Protein AF-A0A392SH49-F1 (afdb_monomer_lite)

pLDDT: mean 77.81, std 8.95, range [39.31, 88.12]

Foldseek 3Di:
DVCCLAVNAQDAPPPGDPVSVVSRVVSVVVQVVLLVLCVVLDDPVLVVVQPDSPTNNSSLVSLCVVPVPDDPVSVVSNVVSVVSSVCSVVVVD

Structure (mmCIF, N/CA/C/O backbone):
data_AF-A0A392SH49-F1
#
_entry.id   AF-A0A392SH49-F1
#
loop_
_atom_site.group_PDB
_atom_site.id
_atom_site.type_symbol
_atom_site.label_atom_id
_atom_site.label_alt_id
_atom_site.label_comp_id
_atom_site.label_asym_id
_atom_site.label_entity_id
_atom_site.label_seq_id
_atom_site.pdbx_PDB_ins_code
_atom_site.Cartn_x
_atom_site.Cartn_y
_atom_site.Cartn_z
_atom_site.occupancy
_atom_site.B_iso_or_equiv
_atom_site.auth_seq_id
_atom_site.auth_comp_id
_atom_site.auth_asym_id
_atom_site.auth_atom_id
_atom_site.pdbx_PDB_model_num
ATOM 1 N N . TYR A 1 1 ? 5.849 6.964 -3.403 1.00 62.03 1 TYR A N 1
ATOM 2 C CA . TYR A 1 1 ? 5.126 5.882 -2.704 1.00 62.03 1 TYR A CA 1
ATOM 3 C C . TYR A 1 1 ? 3.611 6.092 -2.660 1.00 62.03 1 TYR A C 1
ATOM 5 O O . TYR A 1 1 ? 2.919 5.213 -3.150 1.00 62.03 1 TYR A O 1
ATOM 13 N N . TRP A 1 2 ? 3.075 7.237 -2.200 1.00 65.25 2 TRP A N 1
ATOM 14 C CA . TRP A 1 2 ? 1.612 7.496 -2.204 1.00 65.25 2 TRP A CA 1
ATOM 15 C C . TRP A 1 2 ? 0.952 7.349 -3.587 1.00 65.25 2 TRP A C 1
ATOM 17 O O . TRP A 1 2 ? -0.126 6.779 -3.714 1.00 65.25 2 TRP A O 1
ATOM 27 N N . GLY A 1 3 ? 1.667 7.743 -4.647 1.00 66.19 3 GLY A N 1
ATOM 28 C CA . GLY A 1 3 ? 1.216 7.542 -6.023 1.00 66.19 3 GLY A CA 1
ATOM 29 C C . GLY A 1 3 ? 0.894 6.085 -6.384 1.00 66.19 3 GLY A C 1
ATOM 30 O O . GLY A 1 3 ? 0.012 5.886 -7.204 1.00 66.19 3 GLY A O 1
ATOM 31 N N . LEU A 1 4 ? 1.520 5.080 -5.754 1.00 69.44 4 LEU A N 1
ATOM 32 C CA . LEU A 1 4 ? 1.220 3.657 -5.995 1.00 69.44 4 LEU A CA 1
ATOM 33 C C . LEU A 1 4 ? -0.066 3.211 -5.298 1.00 69.44 4 LEU A C 1
ATOM 35 O O . LEU A 1 4 ? -0.784 2.360 -5.810 1.00 69.44 4 LEU A O 1
ATOM 39 N N . ILE A 1 5 ? -0.378 3.814 -4.151 1.00 66.88 5 ILE A N 1
ATOM 40 C CA . ILE A 1 5 ? -1.627 3.562 -3.429 1.00 66.88 5 ILE A CA 1
ATOM 41 C C . ILE A 1 5 ? -2.819 4.145 -4.196 1.00 66.88 5 ILE A C 1
ATOM 43 O O . ILE A 1 5 ? -3.877 3.525 -4.243 1.00 66.88 5 ILE A O 1
ATOM 47 N N . GLU A 1 6 ? -2.659 5.315 -4.822 1.00 67.19 6 GLU A N 1
ATOM 48 C CA . GLU A 1 6 ? -3.750 5.961 -5.566 1.00 67.19 6 GLU A CA 1
ATOM 49 C C . GLU A 1 6 ? -3.839 5.519 -7.030 1.00 67.19 6 GLU A C 1
ATOM 51 O O . GLU A 1 6 ? -4.936 5.273 -7.529 1.00 67.19 6 GLU A O 1
ATOM 56 N N . ASN A 1 7 ? -2.702 5.379 -7.716 1.00 72.44 7 ASN A N 1
ATOM 57 C CA . ASN A 1 7 ? -2.656 5.123 -9.160 1.00 72.44 7 ASN A CA 1
ATOM 58 C C . ASN A 1 7 ? -2.324 3.663 -9.505 1.00 72.44 7 ASN A C 1
ATOM 60 O O . ASN A 1 7 ? -2.597 3.236 -10.622 1.00 72.44 7 ASN A O 1
ATOM 64 N N . GLY A 1 8 ? -1.817 2.875 -8.551 1.00 74.62 8 GLY A N 1
ATOM 65 C CA . GLY A 1 8 ? -1.415 1.485 -8.773 1.00 74.62 8 GLY A CA 1
ATOM 66 C C . GLY A 1 8 ? 0.019 1.343 -9.284 1.00 74.62 8 GLY A C 1
ATOM 67 O O . GLY A 1 8 ? 0.779 2.310 -9.353 1.00 74.62 8 GLY A O 1
ATOM 68 N N . VAL A 1 9 ? 0.396 0.107 -9.610 1.00 78.56 9 VAL A N 1
ATOM 69 C CA . VAL A 1 9 ? 1.731 -0.242 -10.113 1.00 78.56 9 VAL A CA 1
ATOM 70 C C . VAL A 1 9 ? 1.846 0.092 -11.597 1.00 78.56 9 VAL A C 1
ATOM 72 O O . VAL A 1 9 ? 0.941 -0.194 -12.378 1.00 78.56 9 VAL A O 1
ATOM 75 N N . VAL A 1 10 ? 2.983 0.657 -12.006 1.00 80.44 10 VAL A N 1
ATOM 76 C CA . VAL A 1 10 ? 3.292 0.874 -13.422 1.00 80.44 10 VAL A CA 1
ATOM 77 C C . VAL A 1 10 ? 3.566 -0.475 -14.080 1.00 80.44 10 VAL A C 1
ATOM 79 O O . VAL A 1 10 ? 4.507 -1.181 -13.719 1.00 80.44 10 VAL A O 1
ATOM 82 N N . THR A 1 11 ? 2.755 -0.842 -15.069 1.00 79.00 11 THR A N 1
ATOM 83 C CA . THR A 1 11 ? 2.944 -2.064 -15.857 1.00 79.00 11 THR A CA 1
ATOM 84 C C . THR A 1 11 ? 3.641 -1.750 -17.174 1.00 79.00 11 THR A C 1
ATOM 86 O O . THR A 1 11 ? 3.214 -0.861 -17.910 1.00 79.00 11 THR A O 1
ATOM 89 N N . ALA A 1 12 ? 4.688 -2.505 -17.502 1.00 81.56 12 ALA A N 1
ATOM 90 C CA . ALA A 1 12 ? 5.363 -2.380 -18.787 1.00 81.56 12 ALA A CA 1
ATOM 91 C C . ALA A 1 12 ? 4.469 -2.916 -19.931 1.00 81.56 12 ALA A C 1
ATOM 93 O O . ALA A 1 12 ? 3.921 -4.013 -19.793 1.00 81.56 12 ALA A O 1
ATOM 94 N N . PRO A 1 13 ? 4.323 -2.192 -21.059 1.00 80.19 13 PRO A N 1
ATOM 95 C CA . PRO A 1 13 ? 3.622 -2.703 -22.240 1.00 80.19 13 PRO A CA 1
ATOM 96 C C . PRO A 1 13 ? 4.363 -3.896 -22.874 1.00 80.19 13 PRO A C 1
ATOM 98 O O . PRO A 1 13 ? 5.557 -4.091 -22.655 1.00 80.19 13 PRO A O 1
ATOM 101 N N . ALA A 1 14 ? 3.677 -4.693 -23.701 1.00 77.38 14 ALA A N 1
ATOM 102 C CA . ALA A 1 14 ? 4.245 -5.913 -24.300 1.00 77.38 14 ALA A CA 1
ATOM 103 C C . ALA A 1 14 ? 5.531 -5.662 -25.123 1.00 77.38 14 ALA A C 1
ATOM 105 O O . ALA A 1 14 ? 6.435 -6.493 -25.165 1.00 77.38 14 ALA A O 1
ATOM 106 N N . ASN A 1 15 ? 5.637 -4.483 -25.730 1.00 85.88 15 ASN A N 1
ATOM 107 C CA . ASN A 1 15 ? 6.761 -3.985 -26.522 1.00 85.88 15 ASN A CA 1
ATOM 108 C C . ASN A 1 15 ? 7.663 -3.004 -25.744 1.00 85.88 15 ASN A C 1
ATOM 110 O O . ASN A 1 15 ? 8.330 -2.166 -26.347 1.00 85.88 15 ASN A O 1
ATOM 114 N N . ALA A 1 16 ? 7.685 -3.097 -24.410 1.00 83.62 16 ALA A N 1
ATOM 115 C CA . ALA A 1 16 ? 8.445 -2.191 -23.556 1.00 83.62 16 ALA A CA 1
ATOM 116 C C . ALA A 1 16 ? 9.958 -2.221 -23.816 1.00 83.62 16 ALA A C 1
ATOM 118 O O . ALA A 1 16 ? 10.563 -3.302 -23.875 1.00 83.62 16 ALA A O 1
ATOM 119 N N . THR A 1 17 ? 10.565 -1.031 -23.857 1.00 88.12 17 THR A N 1
ATOM 120 C CA . THR A 1 17 ? 12.022 -0.841 -23.828 1.00 88.12 17 THR A CA 1
ATOM 121 C C . THR A 1 17 ? 12.612 -1.269 -22.482 1.00 88.12 17 THR A C 1
ATOM 123 O O . THR A 1 17 ? 11.900 -1.425 -21.486 1.00 88.12 17 THR A O 1
ATOM 126 N N . ALA A 1 18 ? 13.934 -1.469 -22.433 1.00 86.75 18 ALA A N 1
ATOM 127 C C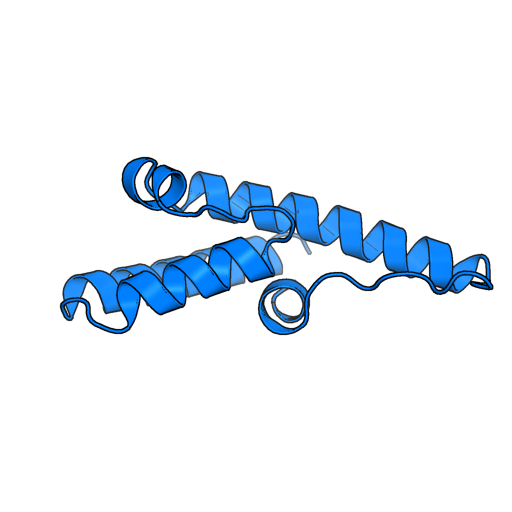A . ALA A 1 18 ? 14.632 -1.859 -21.205 1.00 86.75 18 ALA A CA 1
ATOM 128 C C . ALA A 1 18 ? 14.366 -0.875 -20.049 1.00 86.75 18 ALA A C 1
ATOM 130 O O . ALA A 1 18 ? 14.111 -1.300 -18.925 1.00 86.75 18 ALA A O 1
ATOM 131 N N . GLU A 1 19 ? 14.325 0.425 -20.348 1.00 86.25 19 GLU A N 1
ATOM 132 C CA . GLU A 1 19 ? 14.014 1.491 -19.388 1.00 86.25 19 GLU A CA 1
ATOM 133 C C . GLU A 1 19 ? 12.582 1.382 -18.843 1.00 86.25 19 GLU A C 1
ATOM 135 O O . GLU A 1 19 ? 12.363 1.479 -17.638 1.00 86.25 19 GLU A O 1
ATOM 140 N N . GLN A 1 20 ? 11.598 1.099 -19.703 1.00 83.06 20 GLN A N 1
ATOM 141 C CA . GLN A 1 20 ? 10.203 0.913 -19.286 1.00 83.06 20 GLN A CA 1
ATOM 142 C C . GLN A 1 20 ? 10.015 -0.342 -18.425 1.00 83.06 20 GLN A C 1
ATOM 144 O O . GLN A 1 20 ? 9.223 -0.332 -17.481 1.00 83.06 20 GLN A O 1
ATOM 149 N N . ARG A 1 21 ? 10.749 -1.421 -18.723 1.00 85.69 21 ARG A N 1
ATOM 150 C CA . ARG A 1 21 ? 10.753 -2.632 -17.888 1.00 85.69 21 ARG A CA 1
ATOM 151 C C . ARG A 1 21 ? 11.378 -2.363 -16.527 1.00 85.69 21 ARG A C 1
ATOM 153 O O . ARG A 1 21 ? 10.807 -2.783 -15.528 1.00 85.69 21 ARG A O 1
ATOM 160 N N . TRP A 1 22 ? 12.497 -1.639 -16.492 1.00 86.00 22 TRP A N 1
ATOM 161 C CA . TRP A 1 22 ? 13.149 -1.255 -15.243 1.00 86.00 22 TRP A CA 1
ATOM 162 C C . TRP A 1 22 ? 12.225 -0.403 -14.368 1.00 86.00 22 TRP A C 1
ATOM 164 O O . TRP A 1 22 ? 12.026 -0.738 -13.207 1.0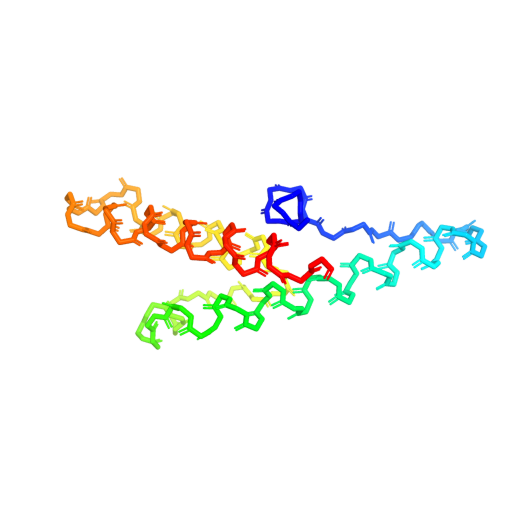0 86.00 22 TRP A O 1
ATOM 174 N N . LEU A 1 23 ? 11.562 0.612 -14.933 1.00 82.81 23 LEU A N 1
ATOM 175 C CA . LEU A 1 23 ? 10.588 1.437 -14.204 1.00 82.81 23 LEU A CA 1
ATOM 176 C C . LEU A 1 23 ? 9.408 0.622 -13.653 1.00 82.81 23 LEU A C 1
ATOM 178 O O . LEU A 1 23 ? 8.953 0.870 -12.536 1.00 82.81 23 LEU A O 1
ATOM 182 N N . ALA A 1 24 ? 8.905 -0.352 -14.415 1.00 84.50 24 ALA A N 1
ATOM 183 C CA . ALA A 1 24 ? 7.837 -1.235 -13.953 1.00 84.50 24 ALA A CA 1
ATOM 184 C C . ALA A 1 24 ? 8.297 -2.152 -12.808 1.00 84.50 24 ALA A C 1
ATOM 186 O O . ALA A 1 24 ? 7.546 -2.377 -11.859 1.00 84.50 24 ALA A O 1
ATOM 187 N N . ASP A 1 25 ? 9.527 -2.663 -12.869 1.00 84.94 25 ASP A N 1
ATOM 188 C CA . ASP A 1 25 ? 10.106 -3.484 -11.804 1.00 84.94 25 ASP A CA 1
ATOM 189 C C . ASP A 1 25 ? 10.351 -2.662 -10.529 1.00 84.94 25 ASP A C 1
ATOM 191 O O . ASP A 1 25 ? 9.938 -3.052 -9.439 1.00 84.94 25 ASP A O 1
ATOM 195 N N . GLU A 1 26 ? 10.888 -1.450 -10.680 1.00 85.12 26 GLU A N 1
ATOM 196 C CA . GLU A 1 26 ? 11.071 -0.479 -9.597 1.00 85.12 26 GLU A CA 1
ATOM 197 C C . GLU A 1 26 ? 9.723 -0.128 -8.944 1.00 85.12 26 GLU A C 1
ATOM 199 O O . GLU A 1 26 ? 9.582 -0.123 -7.719 1.00 85.12 26 GLU A O 1
ATOM 204 N N . SER A 1 27 ? 8.682 0.063 -9.760 1.00 83.00 27 SER A N 1
ATOM 205 C CA . SER A 1 27 ? 7.318 0.293 -9.286 1.00 83.00 27 SER A CA 1
ATOM 206 C C . SER A 1 27 ? 6.750 -0.907 -8.519 1.00 83.00 27 SER A C 1
ATOM 208 O O . SER A 1 27 ? 6.110 -0.696 -7.486 1.00 83.00 27 SER A O 1
ATOM 210 N N . LYS A 1 28 ? 7.005 -2.145 -8.966 1.00 85.38 28 LYS A N 1
ATOM 211 C CA . LYS A 1 28 ? 6.611 -3.375 -8.253 1.00 85.38 28 LYS A CA 1
ATOM 212 C C . LYS A 1 28 ? 7.354 -3.536 -6.931 1.00 85.38 28 LYS A C 1
ATOM 214 O O . LYS A 1 28 ? 6.736 -3.877 -5.927 1.00 85.38 28 LYS A O 1
ATOM 219 N N . LEU A 1 29 ? 8.658 -3.265 -6.904 1.00 85.69 29 LEU A N 1
ATOM 220 C CA . LEU A 1 29 ? 9.459 -3.314 -5.680 1.00 85.69 29 LEU A CA 1
ATOM 221 C C . LEU A 1 29 ? 8.944 -2.315 -4.644 1.00 85.69 29 LEU A C 1
ATOM 223 O O . LEU A 1 29 ? 8.767 -2.660 -3.474 1.00 85.69 29 LEU A O 1
ATOM 227 N N . ARG A 1 30 ? 8.635 -1.091 -5.078 1.00 82.56 30 ARG A N 1
ATOM 228 C CA . ARG A 1 30 ? 8.007 -0.094 -4.208 1.00 82.56 30 ARG A CA 1
ATOM 229 C C . ARG A 1 30 ? 6.629 -0.547 -3.731 1.00 82.56 30 ARG A C 1
ATOM 231 O O . ARG A 1 30 ? 6.331 -0.366 -2.557 1.00 82.56 30 ARG A O 1
ATOM 238 N N . ASP A 1 31 ? 5.809 -1.150 -4.590 1.00 83.88 31 ASP A N 1
ATOM 239 C CA . ASP A 1 31 ? 4.504 -1.692 -4.189 1.00 83.88 31 ASP A CA 1
ATOM 240 C C . ASP A 1 31 ? 4.640 -2.779 -3.120 1.00 83.88 31 ASP A C 1
ATOM 242 O O . ASP A 1 31 ? 3.939 -2.731 -2.117 1.00 83.88 31 ASP A O 1
ATOM 246 N N . LEU A 1 32 ? 5.606 -3.690 -3.243 1.00 86.25 32 LEU A N 1
ATOM 247 C CA . LEU A 1 32 ? 5.862 -4.706 -2.217 1.00 86.25 32 LEU A CA 1
ATOM 248 C C . LEU A 1 32 ? 6.197 -4.094 -0.851 1.00 86.25 32 LEU A C 1
ATOM 250 O O . LEU A 1 32 ? 5.686 -4.566 0.168 1.00 86.25 32 LEU A O 1
ATOM 254 N N . LYS A 1 33 ? 7.007 -3.029 -0.821 1.00 83.12 33 LYS A N 1
ATOM 255 C CA . LYS A 1 33 ? 7.299 -2.292 0.419 1.00 83.12 33 LYS A CA 1
ATOM 256 C C . LYS A 1 33 ? 6.031 -1.694 1.021 1.00 83.12 33 LYS A C 1
ATOM 258 O O . LYS A 1 33 ? 5.761 -1.879 2.205 1.00 83.12 33 LYS A O 1
ATOM 263 N N . VAL A 1 34 ? 5.213 -1.049 0.191 1.00 81.56 34 VAL A N 1
ATOM 264 C CA . VAL A 1 34 ? 3.936 -0.467 0.616 1.00 81.56 34 VAL A CA 1
ATOM 265 C C . VAL A 1 34 ? 2.985 -1.534 1.161 1.00 81.56 34 VAL A C 1
ATOM 267 O O . VAL A 1 34 ? 2.410 -1.339 2.232 1.00 81.56 34 VAL A O 1
ATOM 270 N N . LYS A 1 35 ? 2.850 -2.679 0.482 1.00 85.75 35 LYS A N 1
ATOM 271 C CA . LYS A 1 35 ? 2.044 -3.812 0.959 1.00 85.75 35 LYS A CA 1
ATOM 272 C C . LYS A 1 35 ? 2.523 -4.302 2.316 1.00 85.75 35 LYS A C 1
ATOM 274 O O . LYS A 1 35 ? 1.694 -4.562 3.181 1.00 85.75 35 LYS A O 1
ATOM 279 N N . ASN A 1 36 ? 3.837 -4.411 2.514 1.00 84.56 36 ASN A N 1
ATOM 280 C CA . ASN A 1 36 ? 4.401 -4.820 3.797 1.00 84.56 36 ASN A CA 1
ATOM 281 C C . ASN A 1 36 ? 3.990 -3.849 4.914 1.00 84.56 36 ASN A C 1
ATOM 283 O O . ASN A 1 36 ? 3.437 -4.290 5.918 1.00 84.56 36 ASN A O 1
ATOM 287 N N . CYS A 1 37 ? 4.147 -2.539 4.697 1.00 78.62 37 CYS A N 1
ATOM 288 C CA . CYS A 1 37 ? 3.696 -1.524 5.651 1.00 78.62 37 CYS A CA 1
ATOM 289 C C . CYS A 1 37 ? 2.191 -1.632 5.935 1.00 78.62 37 CYS A C 1
ATOM 291 O O . CYS A 1 37 ? 1.786 -1.656 7.092 1.00 78.62 37 CYS A O 1
ATOM 293 N N . LEU A 1 38 ? 1.359 -1.772 4.898 1.00 79.25 38 LEU A N 1
ATOM 294 C CA . LEU A 1 38 ? -0.085 -1.949 5.066 1.00 79.25 38 LEU A CA 1
ATOM 295 C C . LEU A 1 38 ? -0.408 -3.194 5.902 1.00 79.25 38 LEU A C 1
ATOM 297 O O . LEU A 1 38 ? -1.230 -3.118 6.807 1.00 79.25 38 LEU A O 1
ATOM 301 N N . PHE A 1 39 ? 0.255 -4.327 5.667 1.00 82.56 39 PHE A N 1
ATOM 302 C CA . PHE A 1 39 ? 0.041 -5.530 6.475 1.00 82.56 39 PHE A CA 1
ATOM 303 C C . PHE A 1 39 ? 0.481 -5.375 7.933 1.00 82.56 39 PHE A C 1
ATOM 305 O O . PHE A 1 39 ? -0.104 -6.026 8.793 1.00 82.56 39 PHE A O 1
ATOM 312 N N . GLN A 1 40 ? 1.476 -4.532 8.220 1.00 80.00 40 GLN A N 1
ATOM 313 C CA . GLN A 1 40 ? 1.885 -4.237 9.596 1.00 80.00 40 GLN A CA 1
ATOM 314 C C . GLN A 1 40 ? 0.899 -3.309 10.309 1.00 80.00 40 GLN A C 1
ATOM 316 O O . GLN A 1 40 ? 0.662 -3.468 11.504 1.00 80.00 40 GLN A O 1
ATOM 321 N N . SER A 1 41 ? 0.326 -2.343 9.592 1.00 75.31 41 SER A N 1
ATOM 322 C CA . SER A 1 41 ? -0.548 -1.339 10.198 1.00 75.31 41 SER A CA 1
ATOM 323 C C . SER A 1 41 ? -2.021 -1.790 10.277 1.00 75.31 41 SER A C 1
ATOM 325 O O . SER A 1 41 ? -2.773 -1.307 11.124 1.00 75.31 41 SER A O 1
ATOM 327 N N . ILE A 1 42 ? -2.470 -2.705 9.411 1.00 77.56 42 ILE A N 1
ATOM 328 C CA . ILE A 1 42 ? -3.864 -3.178 9.365 1.00 77.56 42 ILE A CA 1
ATOM 329 C C . ILE A 1 42 ? -4.080 -4.345 10.335 1.00 77.56 42 ILE A C 1
ATOM 331 O O . ILE A 1 42 ? -3.348 -5.330 10.321 1.00 77.56 42 ILE A O 1
ATOM 335 N N . ASP A 1 43 ? -5.163 -4.289 11.115 1.00 80.50 43 ASP A N 1
ATOM 336 C CA . ASP A 1 43 ? -5.574 -5.410 11.965 1.00 80.50 43 ASP A CA 1
ATOM 337 C C . ASP A 1 43 ? -5.952 -6.650 11.136 1.00 80.50 43 ASP A C 1
ATOM 339 O O . ASP A 1 43 ? -6.630 -6.560 10.103 1.00 80.50 43 AS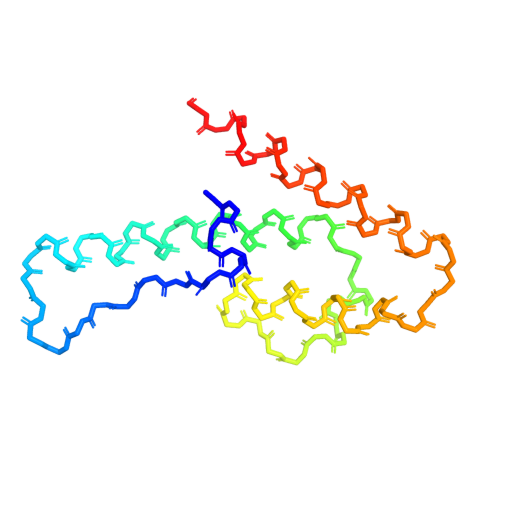P A O 1
ATOM 343 N N . ARG A 1 44 ? -5.571 -7.834 11.623 1.00 81.56 44 ARG A N 1
ATOM 344 C CA . ARG A 1 44 ? -5.800 -9.113 10.937 1.00 81.56 44 ARG A CA 1
ATOM 345 C C . ARG A 1 44 ? -7.270 -9.341 10.575 1.00 81.56 44 ARG A C 1
ATOM 347 O O . ARG A 1 44 ? -7.545 -9.808 9.472 1.00 81.56 44 ARG A O 1
ATOM 354 N N . SER A 1 45 ? -8.207 -8.923 11.429 1.00 81.69 45 SER A N 1
ATOM 355 C CA . SER A 1 45 ? -9.645 -9.046 11.164 1.00 81.69 45 SER A CA 1
ATOM 356 C C . SER A 1 45 ? -10.081 -8.253 9.928 1.00 81.69 45 SER A C 1
ATOM 358 O O . SER A 1 45 ? -10.934 -8.692 9.156 1.00 81.69 45 SER A O 1
ATOM 360 N N . ILE A 1 46 ? -9.491 -7.078 9.701 1.00 78.50 46 ILE A N 1
ATOM 361 C CA . ILE A 1 46 ? -9.771 -6.273 8.508 1.00 78.50 46 ILE A CA 1
ATOM 362 C C . ILE A 1 46 ? -9.115 -6.916 7.295 1.00 78.50 46 ILE A C 1
ATOM 364 O O . ILE A 1 46 ? -9.767 -7.041 6.256 1.00 78.50 46 ILE A O 1
ATOM 368 N N . LEU A 1 47 ? -7.870 -7.371 7.441 1.00 82.19 47 LEU A N 1
ATOM 369 C CA . LEU A 1 47 ? -7.136 -8.033 6.373 1.00 82.19 47 LEU A CA 1
ATOM 370 C C . LEU A 1 47 ? -7.879 -9.266 5.846 1.00 82.19 47 LEU A C 1
ATOM 372 O O . LEU A 1 47 ? -7.951 -9.444 4.631 1.00 82.19 47 LEU A O 1
ATOM 376 N N . GLU A 1 48 ? -8.470 -10.083 6.719 1.00 85.25 48 GLU A N 1
ATOM 377 C CA . GLU A 1 48 ? -9.267 -11.259 6.338 1.00 85.25 48 GLU A CA 1
ATOM 378 C C . GLU A 1 48 ? -10.480 -10.898 5.471 1.00 85.25 48 GLU A C 1
ATOM 380 O O . GLU A 1 48 ? -10.847 -11.664 4.584 1.00 85.25 48 GLU A O 1
ATOM 385 N N . THR A 1 49 ? -11.049 -9.701 5.644 1.00 83.75 49 THR A N 1
ATOM 386 C CA . THR A 1 49 ? -12.189 -9.245 4.830 1.00 83.75 49 THR A CA 1
ATOM 387 C C . THR A 1 49 ? -11.820 -8.696 3.451 1.00 83.75 49 THR A C 1
ATOM 389 O O . THR A 1 49 ? -12.706 -8.492 2.625 1.00 83.75 49 THR A O 1
ATOM 392 N N . ILE A 1 50 ? -10.537 -8.445 3.183 1.00 85.62 50 ILE A N 1
ATOM 393 C CA . ILE A 1 50 ? -10.070 -7.928 1.892 1.00 85.62 50 ILE A CA 1
ATOM 394 C C . ILE A 1 50 ? -9.898 -9.103 0.928 1.00 85.62 50 ILE A C 1
ATOM 396 O O . ILE A 1 50 ? -9.005 -9.917 1.108 1.00 85.62 50 ILE A O 1
ATOM 400 N N . LEU A 1 51 ? -10.728 -9.210 -0.108 1.00 85.31 51 LEU A N 1
ATOM 401 C CA . LEU A 1 51 ? -10.654 -10.338 -1.048 1.00 85.31 51 LEU A CA 1
ATOM 402 C C . LEU A 1 51 ? -9.485 -10.207 -2.034 1.00 85.31 51 LEU A C 1
ATOM 404 O O . LEU A 1 51 ? -8.782 -11.184 -2.282 1.00 85.31 51 LEU A O 1
ATOM 408 N N . ASN A 1 52 ? -9.252 -8.999 -2.556 1.00 84.88 52 ASN A N 1
ATOM 409 C CA . ASN A 1 52 ? -8.176 -8.723 -3.502 1.00 84.88 52 ASN A CA 1
ATOM 410 C C . ASN A 1 52 ? -6.995 -8.030 -2.807 1.00 84.88 52 ASN A C 1
ATOM 412 O O . ASN A 1 52 ? -7.150 -6.963 -2.218 1.00 84.88 52 ASN A O 1
ATOM 416 N N . ARG A 1 53 ? -5.814 -8.651 -2.874 1.00 85.75 53 ARG A N 1
ATOM 417 C CA . ARG A 1 53 ? -4.566 -8.166 -2.258 1.00 85.75 53 ARG A CA 1
ATOM 418 C C . ARG A 1 53 ? -3.414 -8.142 -3.267 1.00 85.75 53 ARG A C 1
ATOM 420 O O . ARG A 1 53 ? -2.252 -8.295 -2.879 1.00 85.75 53 ARG A O 1
ATOM 427 N N . GLU A 1 54 ? -3.733 -8.036 -4.556 1.00 84.38 54 GLU A N 1
ATOM 428 C CA . GLU A 1 54 ? -2.751 -8.096 -5.638 1.00 84.38 54 GLU A CA 1
ATOM 429 C C . GLU A 1 54 ? -1.821 -6.875 -5.602 1.00 84.38 54 GLU A C 1
ATOM 431 O O . GLU A 1 54 ? -0.605 -7.055 -5.496 1.00 84.38 54 GLU A O 1
ATOM 436 N N . MET A 1 55 ? -2.377 -5.662 -5.511 1.00 84.06 55 MET A N 1
ATOM 437 C CA . MET A 1 55 ? -1.623 -4.412 -5.345 1.00 84.06 55 MET A CA 1
ATOM 438 C C . MET A 1 55 ? -1.926 -3.719 -4.012 1.00 84.06 55 MET A C 1
ATOM 440 O O . MET A 1 55 ? -2.993 -3.899 -3.416 1.00 84.06 55 MET A O 1
ATOM 444 N N . SER A 1 56 ? -1.021 -2.841 -3.570 1.00 84.19 56 SER A N 1
ATOM 445 C CA . SER A 1 56 ? -1.267 -1.954 -2.418 1.00 84.19 56 SER A CA 1
ATOM 446 C C . SER A 1 56 ? -2.547 -1.140 -2.571 1.00 84.19 56 SER A C 1
ATOM 448 O O . SER A 1 56 ? -3.2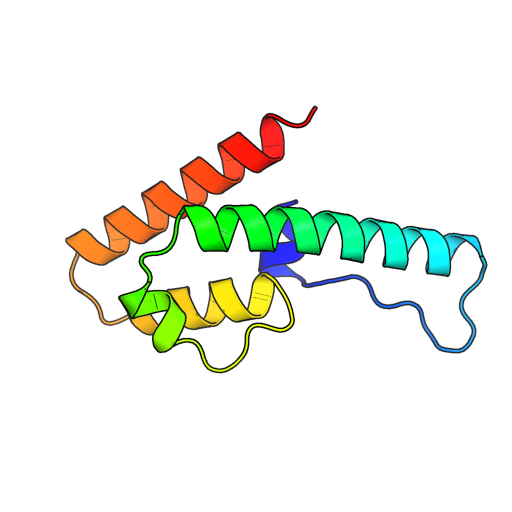74 -0.925 -1.602 1.00 84.19 56 SER A O 1
ATOM 450 N N . LYS A 1 57 ? -2.829 -0.706 -3.805 1.00 85.31 57 LYS A N 1
ATOM 451 C CA . LYS A 1 57 ? -4.039 0.031 -4.168 1.00 85.31 57 LYS A CA 1
ATOM 452 C C . LYS A 1 57 ? -5.312 -0.763 -3.882 1.00 85.31 57 LYS A C 1
ATOM 454 O O . LYS A 1 57 ? -6.250 -0.191 -3.341 1.00 85.31 57 LYS A O 1
ATOM 459 N N . ASP A 1 58 ? -5.341 -2.061 -4.186 1.00 86.00 58 ASP A N 1
ATOM 460 C CA . ASP A 1 58 ? -6.525 -2.900 -3.948 1.00 86.00 58 ASP A CA 1
ATOM 461 C C . ASP A 1 58 ? -6.818 -3.036 -2.451 1.00 86.00 58 ASP A C 1
ATOM 463 O O . ASP A 1 58 ? -7.959 -2.895 -2.012 1.00 86.00 58 ASP A O 1
ATOM 467 N N . ILE A 1 59 ? -5.765 -3.237 -1.653 1.00 85.88 59 ILE A N 1
ATOM 468 C CA . ILE A 1 59 ? -5.854 -3.317 -0.189 1.00 85.88 59 ILE A CA 1
ATOM 469 C C . ILE A 1 59 ? -6.380 -1.992 0.377 1.00 85.88 59 ILE A C 1
ATOM 471 O O . ILE A 1 59 ? -7.294 -1.979 1.208 1.00 85.88 59 ILE A O 1
ATOM 475 N N . TRP A 1 60 ? -5.825 -0.873 -0.093 1.00 84.12 60 TRP A N 1
ATOM 476 C CA . TRP A 1 60 ? -6.214 0.466 0.339 1.00 84.12 60 TRP A CA 1
ATOM 477 C C . TRP A 1 60 ? -7.656 0.823 -0.042 1.00 84.12 60 TRP A C 1
ATOM 479 O O . TRP A 1 60 ? -8.395 1.370 0.782 1.00 84.12 60 TRP A O 1
ATOM 489 N N . ASP A 1 61 ? -8.082 0.494 -1.261 1.00 84.69 61 ASP A N 1
ATOM 490 C CA . ASP A 1 61 ? -9.441 0.761 -1.731 1.00 84.69 61 ASP A CA 1
ATOM 491 C C . ASP A 1 61 ? -10.470 -0.085 -0.968 1.00 84.69 61 ASP A C 1
ATOM 493 O O . ASP A 1 61 ? -11.454 0.449 -0.448 1.00 84.69 61 ASP A O 1
ATOM 497 N N . ALA A 1 62 ? -10.180 -1.375 -0.762 1.00 85.38 62 ALA A N 1
ATOM 498 C CA . ALA A 1 62 ? -11.019 -2.268 0.034 1.00 85.38 62 ALA A CA 1
ATOM 499 C C . ALA A 1 62 ? -11.185 -1.770 1.478 1.00 85.38 62 ALA A C 1
ATOM 501 O O . ALA A 1 62 ? -12.294 -1.773 2.028 1.00 85.38 62 ALA A O 1
ATOM 502 N N . MET A 1 63 ? -10.104 -1.281 2.092 1.00 81.38 63 MET A N 1
ATOM 503 C CA . MET A 1 63 ? -10.192 -0.622 3.391 1.00 81.38 63 MET A CA 1
ATOM 504 C C . MET A 1 63 ? -11.076 0.621 3.338 1.00 81.38 63 MET A C 1
ATOM 506 O O . MET A 1 63 ? -11.988 0.759 4.157 1.00 81.38 63 MET A O 1
ATOM 510 N N . ARG A 1 64 ? -10.815 1.541 2.402 1.00 80.31 64 ARG A N 1
ATOM 511 C CA . ARG A 1 64 ? -11.575 2.791 2.282 1.00 80.31 64 ARG A CA 1
ATOM 512 C C . ARG A 1 64 ? -13.068 2.493 2.137 1.00 80.31 64 ARG A C 1
ATOM 514 O O . ARG A 1 64 ? -13.868 3.113 2.838 1.00 80.31 64 ARG A O 1
ATOM 521 N N . HIS A 1 65 ? -13.425 1.504 1.321 1.00 82.38 65 HIS A N 1
ATOM 522 C CA . HIS A 1 65 ? -14.799 1.049 1.139 1.00 82.38 65 HIS A CA 1
ATOM 523 C C . HIS A 1 65 ? -15.416 0.530 2.450 1.00 82.38 65 HIS A C 1
ATOM 525 O O . HIS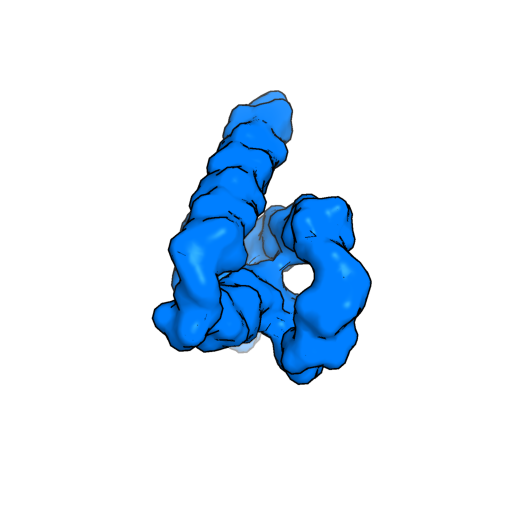 A 1 65 ? -16.485 0.988 2.860 1.00 82.38 65 HIS A O 1
ATOM 531 N N . LYS A 1 66 ? -14.705 -0.335 3.190 1.00 78.06 66 LYS A N 1
ATOM 532 C CA . LYS A 1 66 ? -15.140 -0.845 4.508 1.00 78.06 66 LYS A CA 1
ATOM 533 C C . LYS A 1 66 ? -15.365 0.282 5.530 1.00 78.06 66 LYS A C 1
ATOM 535 O O . LYS A 1 66 ? -16.243 0.193 6.396 1.00 78.06 66 LYS A O 1
ATOM 540 N N . TYR A 1 67 ? -14.577 1.352 5.446 1.00 75.25 67 TYR A N 1
ATOM 541 C CA . TYR A 1 67 ? -14.622 2.476 6.379 1.00 75.25 67 TYR A CA 1
ATOM 542 C C . TYR A 1 67 ? -15.566 3.617 5.977 1.00 75.25 67 TYR A C 1
ATOM 544 O O . TYR A 1 67 ? -15.927 4.429 6.835 1.00 75.25 67 TYR A O 1
ATOM 552 N N . GLN A 1 68 ? -16.025 3.665 4.725 1.00 69.81 68 GLN A N 1
ATOM 553 C CA . GLN A 1 68 ? -16.896 4.724 4.204 1.00 69.81 68 GLN A CA 1
ATOM 554 C C . GLN A 1 68 ? -18.213 4.852 5.001 1.00 69.81 68 GLN A C 1
ATOM 556 O O . GLN A 1 68 ? -18.636 5.970 5.310 1.00 69.81 68 GLN A O 1
ATOM 561 N N . GLY A 1 69 ? -18.800 3.729 5.435 1.00 66.44 69 GLY A N 1
ATOM 562 C CA . GLY A 1 69 ? -20.017 3.671 6.268 1.00 66.44 69 GLY A CA 1
ATOM 563 C C . GLY A 1 69 ? -19.782 3.504 7.777 1.00 66.44 69 GLY A C 1
ATOM 564 O O . GLY A 1 69 ? -20.727 3.297 8.532 1.00 66.44 69 GLY A O 1
ATOM 565 N N . SER A 1 70 ? -18.528 3.548 8.231 1.00 68.75 70 SER A N 1
ATOM 566 C CA . SER A 1 70 ? -18.159 3.244 9.617 1.00 68.75 70 SER A CA 1
ATOM 567 C C . SER A 1 70 ? -18.145 4.476 10.538 1.00 68.75 70 SER A C 1
ATOM 569 O O . SER A 1 70 ? -18.058 5.619 10.090 1.00 68.75 70 SER A O 1
ATOM 571 N N . THR A 1 71 ? -18.196 4.230 11.854 1.00 77.06 71 THR A N 1
ATOM 572 C CA . THR A 1 71 ? -18.195 5.255 12.914 1.00 77.06 71 THR A CA 1
ATOM 573 C C . THR A 1 71 ? -16.979 6.193 12.854 1.00 77.06 71 THR A C 1
ATOM 575 O O . THR A 1 71 ? -15.926 5.854 12.308 1.00 77.06 71 THR A O 1
ATOM 578 N N . LYS A 1 72 ? -17.094 7.376 13.480 1.00 76.62 72 LYS A N 1
ATOM 579 C CA . LYS A 1 72 ? -16.031 8.402 13.548 1.00 76.62 72 LYS A CA 1
ATOM 580 C C . LYS A 1 72 ? -14.674 7.836 13.996 1.00 76.62 72 LYS A C 1
ATOM 582 O O . LYS A 1 72 ? -13.656 8.197 13.422 1.00 76.62 72 LYS A O 1
ATOM 587 N N . VAL A 1 73 ? -14.673 6.897 14.944 1.00 72.25 73 VAL A N 1
ATOM 588 C CA . VAL A 1 73 ? -13.463 6.231 15.466 1.00 72.25 73 VAL A CA 1
ATOM 589 C C . VAL A 1 73 ? -12.701 5.486 14.367 1.00 72.25 73 VAL A C 1
ATOM 591 O O . VAL A 1 73 ? -11.495 5.657 14.219 1.00 72.25 73 VAL A O 1
ATOM 594 N N . LYS A 1 74 ? -13.410 4.717 13.537 1.00 70.75 74 LYS A N 1
ATOM 595 C CA . LYS A 1 74 ? -12.814 3.955 12.435 1.00 70.75 74 LYS A CA 1
ATOM 596 C C . LYS A 1 74 ? -12.265 4.860 11.322 1.00 70.75 74 LYS A C 1
ATOM 598 O O . LYS A 1 74 ? -11.251 4.540 10.709 1.00 70.75 74 LYS A O 1
ATOM 603 N N . ARG A 1 75 ? -12.890 6.022 11.096 1.00 72.50 75 ARG A N 1
ATOM 604 C CA . ARG A 1 75 ? -12.373 7.051 10.173 1.00 72.50 75 ARG A CA 1
ATOM 605 C C . ARG A 1 75 ? -11.090 7.700 10.693 1.00 72.50 75 ARG A C 1
ATOM 607 O O . ARG A 1 75 ? -10.173 7.917 9.907 1.00 72.50 75 ARG A O 1
ATOM 614 N N . THR A 1 76 ? -11.002 7.968 11.996 1.00 76.38 76 THR A N 1
ATOM 615 C CA . THR A 1 76 ? -9.761 8.451 12.620 1.00 76.38 76 THR A CA 1
ATOM 616 C C . THR A 1 76 ? -8.646 7.418 12.482 1.00 76.38 76 THR A C 1
ATOM 618 O O . THR A 1 76 ? -7.534 7.777 12.119 1.00 76.38 76 THR A O 1
ATOM 621 N N . GLN A 1 77 ? -8.956 6.133 12.675 1.00 74.50 77 GLN A N 1
ATOM 622 C CA . GLN A 1 77 ? -7.994 5.042 12.509 1.00 74.50 77 GLN A CA 1
ATOM 623 C C . GLN A 1 77 ? -7.443 4.968 11.074 1.00 74.50 77 GLN A C 1
ATOM 625 O O . GLN A 1 77 ? -6.237 4.844 10.888 1.00 74.50 77 GLN A O 1
ATOM 630 N N . LEU A 1 78 ? -8.299 5.149 10.058 1.00 79.00 78 LEU A N 1
ATOM 631 C CA . LEU A 1 78 ? -7.877 5.236 8.654 1.00 79.00 78 LEU A CA 1
ATOM 632 C C . LEU A 1 78 ? -6.950 6.436 8.387 1.00 79.00 78 LEU A C 1
ATOM 634 O O . LEU A 1 78 ? -6.006 6.322 7.607 1.00 79.00 78 LEU A O 1
ATOM 638 N N . GLN A 1 79 ? -7.207 7.587 9.018 1.00 78.75 79 GLN A N 1
ATOM 639 C CA . GLN A 1 79 ? -6.331 8.754 8.884 1.00 78.75 79 GLN A CA 1
ATOM 640 C C . GLN A 1 79 ? -4.989 8.574 9.597 1.00 78.75 79 GLN A C 1
ATOM 642 O O . GLN A 1 79 ? -3.969 8.981 9.046 1.00 78.75 79 GLN A O 1
ATOM 647 N N . SER A 1 80 ? -4.967 7.940 10.772 1.00 79.69 80 SER A N 1
ATOM 648 C CA . SER A 1 80 ? -3.711 7.564 11.431 1.00 79.69 80 SER A CA 1
ATOM 649 C C . SER A 1 80 ? -2.895 6.625 10.550 1.00 79.69 80 SER A C 1
ATOM 651 O O . SER A 1 80 ? -1.729 6.909 10.308 1.00 79.69 80 SER A O 1
ATOM 653 N N . LEU A 1 81 ? -3.534 5.612 9.953 1.00 75.62 81 LEU A N 1
ATOM 654 C CA . LEU A 1 81 ? -2.867 4.684 9.041 1.00 75.62 81 LEU A CA 1
ATOM 655 C C . LEU A 1 81 ? -2.258 5.383 7.829 1.00 75.62 81 LEU A C 1
ATOM 657 O O . LEU A 1 81 ? -1.138 5.088 7.425 1.00 75.62 81 LEU A O 1
ATOM 661 N N . ARG A 1 82 ? -3.005 6.330 7.248 1.00 76.44 82 ARG A N 1
ATOM 662 C CA . ARG A 1 82 ? -2.513 7.163 6.150 1.00 76.44 82 ARG A CA 1
ATOM 663 C C . ARG A 1 82 ? -1.253 7.915 6.566 1.00 76.44 82 ARG A C 1
ATOM 665 O O . ARG A 1 82 ? -0.292 7.936 5.809 1.00 76.44 82 ARG A O 1
ATOM 672 N N . ARG A 1 83 ? -1.258 8.496 7.765 1.00 78.56 83 ARG A N 1
ATOM 673 C CA . ARG A 1 83 ? -0.128 9.261 8.289 1.00 78.56 83 ARG A CA 1
ATOM 674 C C . ARG A 1 83 ? 1.073 8.370 8.607 1.00 78.56 83 ARG A C 1
ATOM 676 O O . ARG A 1 83 ? 2.189 8.742 8.271 1.00 78.56 83 ARG A O 1
ATOM 683 N N . GLU A 1 84 ? 0.859 7.207 9.217 1.00 72.44 84 GLU A N 1
ATOM 684 C CA . GLU A 1 84 ? 1.908 6.202 9.444 1.00 72.44 84 GLU A CA 1
ATOM 685 C C . GLU A 1 84 ? 2.518 5.749 8.121 1.00 72.44 84 GLU A C 1
ATOM 687 O O . GLU A 1 84 ? 3.737 5.684 7.993 1.00 72.44 84 GLU A O 1
ATOM 692 N N . PHE A 1 85 ? 1.680 5.536 7.106 1.00 70.06 85 PHE A N 1
ATOM 693 C CA . PHE A 1 85 ? 2.148 5.235 5.767 1.00 70.06 85 PHE A CA 1
ATOM 694 C C . PHE A 1 85 ? 2.967 6.382 5.167 1.00 70.06 85 PHE A C 1
ATOM 696 O O . PHE A 1 85 ? 4.044 6.131 4.643 1.00 70.06 85 PHE A O 1
ATOM 703 N N . GLU A 1 86 ? 2.499 7.631 5.242 1.00 70.88 86 GLU A N 1
ATOM 704 C CA . GLU A 1 86 ? 3.250 8.798 4.756 1.00 70.88 86 GLU A CA 1
ATOM 705 C C . GLU A 1 86 ? 4.606 8.930 5.460 1.00 70.88 86 GLU A C 1
ATOM 707 O O . GLU A 1 86 ? 5.603 9.211 4.801 1.00 70.88 86 GLU A O 1
ATOM 712 N N . ILE A 1 87 ? 4.668 8.656 6.766 1.00 71.50 87 ILE A N 1
ATOM 713 C CA . ILE A 1 87 ? 5.912 8.675 7.547 1.00 71.50 87 ILE A CA 1
ATOM 714 C C . ILE A 1 87 ? 6.848 7.539 7.122 1.00 71.50 87 ILE A C 1
ATOM 716 O O . ILE A 1 87 ? 8.019 7.795 6.865 1.00 71.50 87 ILE A O 1
ATOM 720 N N . LEU A 1 88 ? 6.355 6.304 7.001 1.00 63.31 88 LEU A N 1
ATOM 721 C CA . LEU A 1 88 ? 7.160 5.156 6.562 1.00 63.31 88 LEU A CA 1
ATOM 722 C C . LEU A 1 88 ? 7.654 5.335 5.118 1.00 63.31 88 LEU A C 1
ATOM 724 O O . LEU A 1 88 ? 8.804 5.043 4.806 1.00 63.31 88 LEU A O 1
ATOM 728 N N . ALA A 1 89 ? 6.804 5.884 4.253 1.00 59.09 89 ALA A N 1
ATOM 729 C CA . ALA A 1 89 ? 7.095 6.150 2.852 1.00 59.09 89 ALA A CA 1
ATOM 730 C C . ALA A 1 89 ? 8.033 7.346 2.614 1.00 59.09 89 ALA A C 1
ATOM 732 O O . ALA A 1 89 ? 8.677 7.398 1.567 1.00 59.09 89 ALA A O 1
ATOM 733 N N . MET A 1 90 ? 8.074 8.324 3.525 1.00 61.56 90 MET A N 1
ATOM 734 C CA . MET A 1 90 ? 9.014 9.455 3.486 1.00 61.56 90 MET A CA 1
ATOM 735 C C . MET A 1 90 ? 10.258 9.230 4.362 1.00 61.56 90 MET A C 1
ATOM 737 O O . MET A 1 90 ? 11.214 9.989 4.246 1.00 61.56 90 MET A O 1
ATOM 741 N N . GLY A 1 91 ? 10.254 8.211 5.226 1.00 53.25 91 GLY A N 1
ATOM 742 C CA . GLY A 1 91 ? 11.374 7.837 6.093 1.00 53.25 91 GLY A CA 1
ATOM 743 C C . GLY A 1 91 ? 12.409 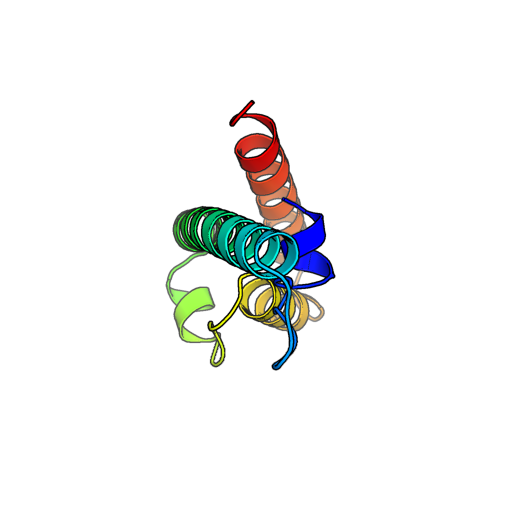6.919 5.434 1.00 53.25 91 GLY A C 1
ATOM 744 O O . GLY A 1 91 ? 13.520 6.822 5.940 1.00 53.25 91 GLY A O 1
ATOM 745 N N . GLU A 1 92 ? 12.083 6.284 4.303 1.00 46.06 92 GLU A N 1
ATOM 746 C CA . GLU A 1 92 ? 13.056 5.604 3.429 1.00 46.06 92 GLU A CA 1
ATOM 747 C C . GLU A 1 92 ? 13.597 6.562 2.349 1.00 46.06 92 GLU A C 1
ATOM 749 O O . GLU A 1 92 ? 13.458 6.311 1.147 1.00 46.06 92 GLU A O 1
ATOM 754 N N . GLY A 1 93 ? 14.148 7.695 2.796 1.00 39.31 93 GLY A N 1
ATOM 755 C CA . GLY A 1 93 ? 15.024 8.555 1.994 1.00 39.31 93 GLY A CA 1
ATOM 756 C C . GLY A 1 93 ? 16.454 8.037 1.994 1.00 39.31 93 GLY A C 1
ATOM 757 O O . GLY A 1 93 ? 16.910 7.603 3.075 1.00 39.31 93 GLY A O 1
#

Organism: NCBI:txid97028

Radius of gyration: 14.57 Å; chains: 1; bounding box: 35×21×42 Å

Sequence (93 aa):
YWGLIENGVVTAPANATAEQRWLADESKLRDLKVKNCLFQSIDRSILETILNREMSKDIWDAMRHKYQGSTKVKRTQLQSLRREFEILAMGEG

InterPro domains:
  IPR061502 Copia/RE1/RE2-like, N-terminal domain [PF14223] (13-92)

Secondary structure (DSSP, 8-state):
-HHHHHH-PPPPPTT--HHHHHHHHHHHHHHHHHHHHHHHHS-HHHHHH----SSHHHHHHHHHHHHHTS-HHHHHHHHHHHHHHHHHHHH--